Protein AF-A0A7S1C244-F1 (afdb_monomer_lite)

Secondary structure (DSSP, 8-state):
-GGGTHHHHHHHHHH-STTPPPHHHHHHHHHHHHHHGGGS-HHHHHHHHHHHHHHHHHHHHT--HHHHHHS-HHHHHHHHHHHHHHHHHHS-HHHHHHHHHHHHHHHHHHHHT-HHHHHHHHHHHHHHHHHHHHHHHHHHHHTTPPPPTT-S---GGGS--

Sequence (161 aa):
FGHRGGFDKMVARIADTERAVPFHIMLLMLSVFAEAESKAVRKTFVPLVNQLQEAVFARVLATRGDELKRLSKKDINAAVAKMEGILMRVMPREEAKQLVETFRLDVSLMMLRSEQLEKRLGGLADIRLAVETADTIRGMELAGREVPAAFWPRPEVMQEW

Radius of gyration: 25.05 Å; chains: 1; bounding box: 59×33×69 Å

pLDDT: mean 84.31, std 12.05, range [40.41, 95.69]

Structure (mmCIF, N/CA/C/O backbone):
data_AF-A0A7S1C244-F1
#
_entry.id   AF-A0A7S1C244-F1
#
loop_
_atom_site.group_PDB
_atom_site.id
_atom_site.type_symbol
_atom_site.label_atom_id
_atom_site.label_alt_id
_atom_site.label_comp_id
_atom_site.label_asym_id
_atom_site.label_entity_id
_atom_site.label_seq_id
_atom_site.pdbx_PDB_ins_code
_atom_site.Cartn_x
_atom_site.Cartn_y
_atom_site.Cartn_z
_atom_site.occupancy
_atom_site.B_iso_or_equiv
_atom_site.auth_seq_id
_atom_site.auth_comp_id
_atom_site.auth_asym_id
_atom_site.auth_atom_id
_atom_site.pdbx_PDB_model_num
ATOM 1 N N . PHE A 1 1 ? -25.725 -5.095 10.334 1.00 70.69 1 PHE A N 1
ATOM 2 C CA . PHE A 1 1 ? -24.434 -5.263 9.636 1.00 70.69 1 PHE A CA 1
ATOM 3 C C . PHE A 1 1 ? -23.318 -5.614 10.620 1.00 70.69 1 PHE A C 1
ATOM 5 O O . PHE A 1 1 ? -22.811 -6.724 10.536 1.00 70.69 1 PHE A O 1
ATOM 12 N N . GLY A 1 2 ? -23.028 -4.763 11.617 1.00 68.62 2 GLY A N 1
ATOM 13 C CA . GLY A 1 2 ? -22.028 -5.051 12.664 1.00 68.62 2 GLY A CA 1
ATOM 14 C C . GLY A 1 2 ? -22.266 -6.359 13.435 1.00 68.62 2 GLY A C 1
ATOM 15 O O . GLY A 1 2 ? -21.422 -7.240 13.403 1.00 68.62 2 GLY A O 1
ATOM 16 N N . HIS A 1 3 ? -23.458 -6.568 14.005 1.00 69.75 3 HIS A N 1
ATOM 17 C CA . HIS A 1 3 ? -23.789 -7.802 14.749 1.00 69.75 3 HIS A CA 1
ATOM 18 C C . HIS A 1 3 ? -23.842 -9.096 13.915 1.00 69.75 3 HIS A C 1
ATOM 20 O O . HIS A 1 3 ? -23.990 -10.173 14.476 1.00 69.75 3 HIS A O 1
ATOM 26 N N . ARG A 1 4 ? -23.757 -9.012 12.579 1.00 78.25 4 ARG A N 1
ATOM 27 C CA . ARG A 1 4 ? -23.763 -10.182 11.679 1.00 78.25 4 ARG A CA 1
ATOM 28 C C . ARG A 1 4 ? -22.365 -10.512 11.132 1.00 78.25 4 ARG A C 1
ATOM 30 O O . ARG A 1 4 ? -22.268 -11.247 10.153 1.00 78.25 4 ARG A O 1
ATOM 37 N N . GLY A 1 5 ? -21.309 -9.919 11.697 1.00 84.69 5 GLY A N 1
ATOM 38 C CA . GLY A 1 5 ? -19.927 -10.105 11.238 1.00 84.69 5 GLY A CA 1
ATOM 39 C C . GLY A 1 5 ? -19.638 -9.480 9.869 1.00 84.69 5 GLY A C 1
ATOM 40 O O . GLY A 1 5 ? -18.798 -9.962 9.114 1.00 84.69 5 GLY A O 1
ATOM 41 N N . GLY A 1 6 ? -20.394 -8.444 9.481 1.00 88.38 6 GLY A N 1
ATOM 42 C CA . GLY A 1 6 ? -20.238 -7.808 8.169 1.00 88.38 6 GLY A CA 1
ATOM 43 C C . GLY A 1 6 ? -18.872 -7.145 7.990 1.00 88.38 6 GLY A C 1
ATOM 44 O O . GLY A 1 6 ? -18.288 -7.234 6.914 1.00 88.38 6 GLY A O 1
ATOM 45 N N . PHE A 1 7 ? -18.346 -6.528 9.051 1.00 90.06 7 PHE A N 1
ATOM 46 C CA . PHE A 1 7 ? -17.022 -5.914 9.024 1.00 90.06 7 PHE A CA 1
ATOM 47 C C . PHE A 1 7 ? -15.905 -6.953 8.979 1.00 90.06 7 PHE A C 1
ATOM 49 O O . PHE A 1 7 ? -14.981 -6.791 8.192 1.00 90.06 7 PHE A O 1
ATOM 56 N N . ASP A 1 8 ? -16.025 -8.047 9.732 1.00 91.50 8 ASP A N 1
ATOM 57 C CA . ASP A 1 8 ? -15.054 -9.146 9.701 1.00 91.50 8 ASP A CA 1
ATOM 58 C C . ASP A 1 8 ? -14.948 -9.737 8.292 1.00 91.50 8 ASP A C 1
ATOM 60 O O . ASP A 1 8 ? -13.857 -9.946 7.768 1.00 91.50 8 ASP A O 1
ATOM 64 N N . LYS A 1 9 ? -16.091 -9.906 7.611 1.00 93.12 9 LYS A N 1
ATOM 65 C CA . LYS A 1 9 ? -16.120 -10.332 6.206 1.00 93.12 9 LYS A CA 1
ATOM 66 C C . LYS A 1 9 ? -15.482 -9.316 5.259 1.00 93.12 9 LYS A C 1
ATOM 68 O O . LYS A 1 9 ? -14.867 -9.728 4.283 1.00 93.12 9 LYS A O 1
ATOM 73 N N . MET A 1 10 ? -15.620 -8.012 5.515 1.00 93.44 10 MET A N 1
ATOM 74 C CA . MET A 1 10 ? -14.937 -6.980 4.721 1.00 93.44 10 MET A CA 1
ATOM 75 C C . MET A 1 10 ? -13.422 -7.039 4.914 1.00 93.44 10 MET A C 1
ATOM 77 O O . MET A 1 10 ? -12.696 -7.011 3.925 1.00 93.44 10 MET A O 1
ATOM 81 N N . VAL A 1 11 ? -12.948 -7.176 6.155 1.00 94.19 11 VAL A N 1
ATOM 82 C CA . VAL A 1 11 ? -11.514 -7.329 6.447 1.00 94.19 11 VAL A CA 1
ATOM 83 C C . VAL A 1 11 ? -10.968 -8.591 5.784 1.00 94.19 11 VAL A C 1
ATOM 85 O O . VAL A 1 11 ? -10.001 -8.506 5.033 1.00 94.19 11 VAL A O 1
ATOM 88 N N . ALA A 1 12 ? -11.642 -9.733 5.957 1.00 93.50 12 ALA A N 1
ATOM 89 C CA . ALA A 1 12 ? -11.267 -10.988 5.305 1.00 93.50 12 ALA A CA 1
ATOM 90 C C . ALA A 1 12 ? -11.228 -10.852 3.776 1.00 93.50 12 ALA A C 1
ATOM 92 O O . ALA A 1 12 ? -10.331 -11.372 3.120 1.00 93.50 12 ALA A O 1
ATOM 93 N N . ARG A 1 13 ? -12.170 -10.098 3.196 1.00 94.56 13 ARG A N 1
ATOM 94 C CA . ARG A 1 13 ? -12.216 -9.851 1.754 1.00 94.56 13 ARG A CA 1
ATOM 95 C C . ARG A 1 13 ? -11.055 -8.985 1.256 1.00 94.56 13 ARG A C 1
ATOM 97 O O . ARG A 1 13 ? -10.621 -9.203 0.128 1.00 94.56 13 ARG A O 1
ATOM 104 N N . ILE A 1 14 ? -10.582 -8.022 2.051 1.00 93.62 14 ILE A N 1
ATOM 105 C CA . ILE A 1 14 ? -9.398 -7.199 1.737 1.00 93.62 14 ILE A CA 1
ATOM 106 C C . ILE A 1 14 ? -8.114 -8.025 1.887 1.00 93.62 14 ILE A C 1
ATOM 108 O O . ILE A 1 14 ? -7.207 -7.880 1.071 1.00 93.62 14 ILE A O 1
ATOM 112 N N . ALA A 1 15 ? -8.060 -8.897 2.896 1.00 93.69 15 ALA A N 1
ATOM 113 C CA . ALA A 1 15 ? -6.926 -9.778 3.168 1.00 93.69 15 ALA A CA 1
ATOM 114 C C . ALA A 1 15 ? -6.772 -10.922 2.145 1.00 93.69 15 ALA A C 1
ATOM 116 O O . ALA A 1 15 ? -5.699 -11.511 2.048 1.00 93.69 15 ALA A O 1
ATOM 117 N N . ASP A 1 16 ? -7.823 -11.240 1.386 1.00 92.75 16 ASP A N 1
ATOM 118 C CA . ASP A 1 16 ? -7.807 -12.262 0.337 1.00 92.75 16 ASP A CA 1
ATOM 119 C C . ASP A 1 16 ? -6.905 -11.841 -0.838 1.00 92.75 16 ASP A C 1
ATOM 121 O O . ASP A 1 16 ? -7.278 -11.018 -1.683 1.00 92.75 16 ASP A O 1
ATOM 125 N N . THR A 1 17 ? -5.706 -12.422 -0.874 1.00 85.44 17 THR A N 1
ATOM 126 C CA . THR A 1 17 ? -4.701 -12.215 -1.923 1.00 85.44 17 THR A CA 1
ATOM 127 C C . THR A 1 17 ? -4.947 -13.071 -3.163 1.00 85.44 17 THR A C 1
ATOM 129 O O . THR A 1 17 ? -4.550 -12.664 -4.253 1.00 85.44 17 THR A O 1
ATOM 132 N N . GLU A 1 18 ? -5.628 -14.215 -3.037 1.00 86.94 18 GLU A N 1
ATOM 133 C CA . GLU A 1 18 ? -5.924 -15.113 -4.162 1.00 86.94 18 GLU A CA 1
ATOM 134 C C . GLU A 1 18 ? -6.949 -14.497 -5.111 1.00 86.94 18 GLU A C 1
ATOM 136 O O . GLU A 1 18 ? -6.857 -14.624 -6.333 1.00 86.94 18 GLU A O 1
ATOM 141 N N . ARG A 1 19 ? -7.938 -13.801 -4.546 1.00 88.50 19 ARG A N 1
ATOM 142 C CA . ARG A 1 19 ? -8.983 -13.116 -5.305 1.00 88.50 19 ARG A CA 1
ATOM 143 C C . ARG A 1 19 ? -8.996 -11.648 -4.953 1.00 88.50 19 ARG A C 1
ATOM 145 O O . ARG A 1 19 ? -10.025 -11.141 -4.528 1.00 88.50 19 ARG A O 1
ATOM 152 N N . ALA A 1 20 ? -7.884 -10.949 -5.123 1.00 88.25 20 ALA A N 1
ATOM 153 C CA . ALA A 1 20 ? -7.748 -9.559 -4.698 1.00 88.25 20 ALA A CA 1
ATOM 154 C C . ALA A 1 20 ? -8.938 -8.662 -5.110 1.00 88.25 20 ALA A C 1
ATOM 156 O O . ALA A 1 20 ? -9.385 -8.658 -6.260 1.00 88.25 20 ALA A O 1
ATOM 157 N N . VAL A 1 21 ? -9.478 -7.889 -4.159 1.00 91.00 21 VAL A N 1
ATOM 158 C CA . VAL A 1 21 ? -10.491 -6.872 -4.486 1.00 91.00 21 VAL A CA 1
ATOM 159 C C . VAL A 1 21 ? -9.890 -5.782 -5.374 1.00 91.00 21 VAL A C 1
ATOM 161 O O . VAL A 1 21 ? -8.740 -5.384 -5.150 1.00 91.00 21 VAL A O 1
ATOM 164 N N . PRO A 1 22 ? -10.671 -5.228 -6.320 1.00 90.56 22 PRO A N 1
ATOM 165 C CA . PRO A 1 22 ? -10.273 -4.018 -7.020 1.00 90.56 22 PRO A CA 1
ATOM 166 C C . PRO A 1 22 ? -10.028 -2.874 -6.032 1.00 90.56 22 PRO A C 1
ATOM 168 O O . PRO A 1 22 ? -10.809 -2.659 -5.103 1.00 90.56 22 PRO A O 1
ATOM 171 N N . PHE A 1 23 ? -8.975 -2.095 -6.260 1.00 90.69 23 PHE A N 1
ATOM 172 C CA . PHE A 1 23 ? -8.531 -1.071 -5.311 1.00 90.69 23 PHE A CA 1
ATOM 173 C C . PHE A 1 23 ? -9.596 -0.004 -4.996 1.00 90.69 23 PHE A C 1
ATOM 175 O O . PHE A 1 23 ? -9.747 0.422 -3.853 1.00 90.69 23 PHE A O 1
ATOM 182 N N . HIS A 1 24 ? -10.405 0.389 -5.985 1.00 90.69 24 HIS A N 1
ATOM 183 C CA . HIS A 1 24 ? -11.512 1.327 -5.771 1.00 90.69 24 HIS A CA 1
ATOM 184 C C . HIS A 1 24 ? -12.581 0.768 -4.812 1.00 90.69 24 HIS A C 1
ATOM 186 O O . HIS A 1 24 ? -13.141 1.516 -4.014 1.00 90.69 24 HIS A O 1
ATOM 192 N N . ILE A 1 25 ? -12.824 -0.549 -4.832 1.00 93.25 25 ILE A N 1
ATOM 193 C CA . ILE A 1 25 ? -13.727 -1.215 -3.886 1.00 93.25 25 ILE A CA 1
ATOM 194 C C . ILE A 1 25 ? -13.126 -1.193 -2.480 1.00 93.25 25 ILE A C 1
ATOM 196 O O . ILE A 1 25 ? -13.840 -0.908 -1.521 1.00 93.25 25 ILE A O 1
ATOM 200 N N . MET A 1 26 ? -11.814 -1.412 -2.347 1.00 94.38 26 MET A N 1
ATOM 201 C CA . MET A 1 26 ? -11.121 -1.276 -1.061 1.00 94.38 26 MET A CA 1
ATOM 202 C C . MET A 1 26 ? -11.264 0.147 -0.491 1.00 94.38 26 MET A C 1
ATOM 204 O O . MET A 1 26 ? -11.582 0.305 0.684 1.00 94.38 26 MET A O 1
ATOM 208 N N . LEU A 1 27 ? -11.122 1.191 -1.317 1.00 93.69 27 LEU A N 1
ATOM 209 C CA . LEU A 1 27 ? -11.337 2.585 -0.892 1.00 93.69 27 LEU A CA 1
ATOM 210 C C . LEU A 1 27 ? -12.774 2.856 -0.415 1.00 93.69 27 LEU A C 1
ATOM 212 O O . LEU A 1 27 ? -12.981 3.606 0.548 1.00 93.69 27 LEU A O 1
ATOM 216 N N . LEU A 1 28 ? -13.768 2.252 -1.072 1.00 94.31 28 LEU A N 1
ATOM 217 C CA . LEU A 1 28 ? -15.163 2.318 -0.632 1.00 94.31 28 LEU A CA 1
ATOM 218 C C . LEU A 1 28 ? -15.336 1.628 0.723 1.00 94.31 28 LEU A C 1
ATOM 220 O O . LEU A 1 28 ? -15.902 2.229 1.633 1.00 94.31 28 LEU A O 1
ATOM 224 N N . MET A 1 29 ? -14.776 0.425 0.894 1.00 94.38 29 MET A N 1
ATOM 225 C CA . MET A 1 29 ? -14.800 -0.293 2.174 1.00 94.38 29 MET A CA 1
ATOM 226 C C . MET A 1 29 ? -14.175 0.545 3.295 1.00 94.38 29 MET A C 1
ATOM 228 O O . MET A 1 29 ? -14.807 0.729 4.331 1.00 94.38 29 MET A O 1
ATOM 232 N N . LEU A 1 30 ? -12.999 1.144 3.072 1.00 94.31 30 LEU A N 1
ATOM 233 C CA . LEU A 1 30 ? -12.356 2.044 4.040 1.00 94.31 30 LEU A CA 1
ATOM 234 C C . LEU A 1 30 ? -13.242 3.234 4.429 1.00 94.31 30 LEU A C 1
ATOM 236 O O . LEU A 1 30 ? -13.250 3.651 5.584 1.00 94.31 30 LEU A O 1
ATOM 240 N N . SER A 1 31 ? -14.020 3.769 3.488 1.00 93.12 31 SER A N 1
ATOM 241 C CA . SER A 1 31 ? -14.955 4.864 3.778 1.00 93.12 31 SER A CA 1
ATOM 242 C C . SER A 1 31 ? -16.069 4.414 4.729 1.00 93.12 31 SER A C 1
ATOM 244 O O . SER A 1 31 ? -16.408 5.146 5.654 1.00 93.12 31 SER A O 1
ATOM 246 N N . VAL A 1 32 ? -16.552 3.173 4.591 1.00 91.88 32 VAL A N 1
ATOM 247 C CA . VAL A 1 32 ? -17.516 2.582 5.535 1.00 91.88 32 VAL A CA 1
ATOM 248 C C . VAL A 1 32 ? -16.916 2.471 6.940 1.00 91.88 32 VAL A C 1
ATOM 250 O O . VAL A 1 32 ? -17.580 2.832 7.908 1.00 91.88 32 VAL A O 1
ATOM 253 N N . PHE A 1 33 ? -15.661 2.027 7.077 1.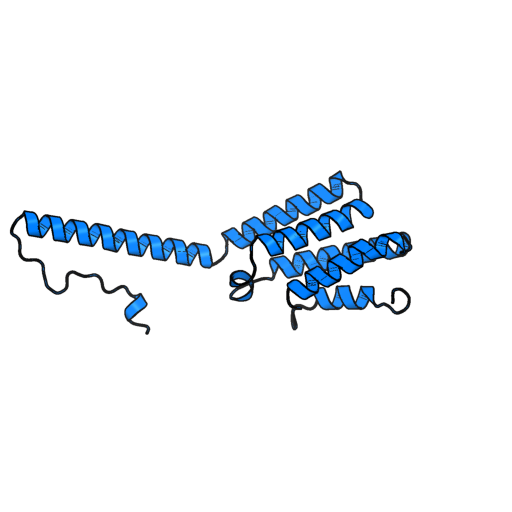00 91.50 33 PHE A N 1
ATOM 254 C CA . PHE A 1 33 ? -14.985 1.975 8.383 1.00 91.50 33 PHE A CA 1
ATOM 255 C C . PHE A 1 33 ? -14.792 3.365 8.997 1.00 91.50 33 PHE A C 1
ATOM 257 O O . PHE A 1 33 ? -14.970 3.534 10.203 1.00 91.50 33 PHE A O 1
ATOM 264 N N . ALA A 1 34 ? -14.488 4.369 8.173 1.00 90.00 34 ALA A N 1
ATOM 265 C CA . ALA A 1 34 ? -14.379 5.747 8.629 1.00 90.00 34 ALA A CA 1
ATOM 266 C C . ALA A 1 34 ? -15.719 6.306 9.150 1.00 90.00 34 ALA A C 1
ATOM 268 O O . ALA A 1 34 ? -15.716 7.147 10.042 1.00 90.00 34 ALA A O 1
ATOM 269 N N . GLU A 1 35 ? -16.867 5.854 8.654 1.00 88.75 35 GLU A N 1
ATOM 270 C CA . GLU A 1 35 ? -18.174 6.298 9.168 1.00 88.75 35 GLU A CA 1
ATOM 271 C C . GLU A 1 35 ? -18.679 5.448 10.344 1.00 88.75 35 GLU A C 1
ATOM 273 O O . GLU A 1 35 ? -19.378 5.947 11.233 1.00 88.75 35 GLU A O 1
ATOM 278 N N . ALA A 1 36 ? -18.309 4.164 10.367 1.00 85.25 36 ALA A N 1
ATOM 279 C CA . ALA A 1 36 ? -18.786 3.185 11.339 1.00 85.25 36 ALA A CA 1
ATOM 280 C C . ALA A 1 36 ? -18.377 3.497 12.784 1.00 85.25 36 ALA A C 1
ATOM 282 O O . ALA A 1 36 ? -19.103 3.126 13.704 1.00 85.25 36 ALA A O 1
ATOM 283 N N . GLU A 1 37 ? -17.253 4.189 12.981 1.00 79.50 37 GLU A N 1
ATOM 284 C CA . GLU A 1 37 ? -16.714 4.526 14.304 1.00 79.50 37 GLU A CA 1
ATOM 285 C C . GLU A 1 37 ? -17.733 5.273 15.175 1.00 79.50 37 GLU A C 1
ATOM 287 O O . GLU A 1 37 ? -17.976 4.859 16.305 1.00 79.50 37 GLU A O 1
ATOM 292 N N . SER A 1 38 ? -18.446 6.251 14.603 1.00 77.06 38 SER A N 1
ATOM 293 C CA . SER A 1 38 ? -19.468 7.046 15.307 1.00 77.06 38 SER A CA 1
ATOM 294 C C . SER A 1 38 ? -20.607 6.221 15.924 1.00 77.06 38 SER A C 1
ATOM 296 O O . SER A 1 38 ? -21.356 6.715 16.766 1.00 77.06 38 SER A O 1
ATOM 298 N N . LYS A 1 39 ? -20.768 4.964 15.491 1.00 80.12 39 LYS A N 1
ATOM 299 C CA . LYS A 1 39 ? -21.857 4.060 15.887 1.00 80.12 39 LYS A CA 1
ATOM 300 C C . LYS A 1 39 ? -21.350 2.748 16.490 1.00 80.12 39 LYS A C 1
ATOM 302 O O . LYS A 1 39 ? -22.165 1.903 16.860 1.00 80.12 39 LYS A O 1
ATOM 307 N N . ALA A 1 40 ? -20.035 2.541 16.555 1.00 80.06 40 ALA A N 1
ATOM 308 C CA . ALA A 1 40 ? -19.437 1.279 16.970 1.00 80.06 40 ALA A CA 1
ATOM 309 C C . ALA A 1 40 ? -18.963 1.321 18.428 1.00 80.06 40 ALA A C 1
ATOM 311 O O . ALA A 1 40 ? -18.435 2.313 18.921 1.00 80.06 40 ALA A O 1
ATOM 312 N N . VAL A 1 41 ? -19.100 0.194 19.127 1.00 82.12 41 VAL A N 1
ATOM 313 C CA . VAL A 1 41 ? -18.554 0.044 20.480 1.00 82.12 41 VAL A CA 1
ATOM 314 C C . VAL A 1 41 ? -17.033 -0.069 20.391 1.00 82.12 41 VAL A C 1
ATOM 316 O O . VAL A 1 41 ? -16.514 -1.015 19.793 1.00 82.12 41 VAL A O 1
ATOM 319 N N . ARG A 1 42 ? -16.310 0.857 21.038 1.00 81.94 42 ARG A N 1
ATOM 320 C CA . ARG A 1 42 ? -14.838 0.953 20.983 1.00 81.94 42 ARG A CA 1
ATOM 321 C C . ARG A 1 42 ? -14.125 -0.377 21.254 1.00 81.94 42 ARG A C 1
ATOM 323 O O . ARG A 1 42 ? -13.196 -0.723 20.535 1.00 81.94 42 ARG A O 1
ATOM 330 N N . LYS A 1 43 ? -14.598 -1.157 22.234 1.00 83.88 43 LYS A N 1
ATOM 331 C CA . LYS A 1 43 ? -14.019 -2.465 22.606 1.00 83.88 43 LYS A CA 1
ATOM 332 C C . LYS A 1 43 ? -13.996 -3.473 21.447 1.00 83.88 43 LYS A C 1
ATOM 334 O O . LYS A 1 43 ? -13.094 -4.297 21.383 1.00 83.88 43 LYS A O 1
ATOM 339 N N . THR A 1 44 ? -14.968 -3.402 20.541 1.00 84.69 44 THR A N 1
ATOM 340 C CA . THR A 1 44 ? -15.057 -4.275 19.360 1.00 84.69 44 THR A CA 1
ATOM 341 C C . THR A 1 44 ? -14.413 -3.631 18.135 1.00 84.69 44 THR A C 1
ATOM 343 O O . THR A 1 44 ? -13.880 -4.325 17.278 1.00 84.69 44 THR A O 1
ATOM 346 N N . PHE A 1 45 ? -14.436 -2.300 18.056 1.00 87.50 45 PHE A N 1
ATOM 347 C CA . PHE A 1 45 ? -13.918 -1.563 16.909 1.00 87.50 45 PHE A CA 1
ATOM 348 C C . PHE A 1 45 ? -12.383 -1.535 16.854 1.00 87.50 45 PHE A C 1
ATOM 350 O O . PHE A 1 45 ? -11.819 -1.661 15.775 1.00 87.50 45 PHE A O 1
ATOM 357 N N . VAL A 1 46 ? -11.696 -1.431 17.999 1.00 90.19 46 VAL A N 1
ATOM 358 C CA . VAL A 1 46 ? -10.221 -1.361 18.040 1.00 90.19 46 VAL A CA 1
ATOM 359 C C . VAL A 1 46 ? -9.549 -2.614 17.444 1.00 90.19 46 VAL A C 1
ATOM 361 O O . VAL A 1 46 ? -8.741 -2.451 16.531 1.00 90.19 46 VAL A O 1
ATOM 364 N N . PRO A 1 47 ? -9.887 -3.858 17.855 1.00 91.06 47 PRO A N 1
ATOM 365 C CA . PRO A 1 47 ? -9.278 -5.055 17.263 1.00 91.06 47 PRO A CA 1
ATOM 366 C C . PRO A 1 47 ? -9.541 -5.174 15.758 1.00 91.06 47 PRO A C 1
ATOM 368 O O . PRO A 1 47 ? -8.661 -5.555 14.993 1.00 91.06 47 PRO A O 1
ATOM 371 N N . LEU A 1 48 ? -10.748 -4.800 15.333 1.00 91.38 48 LEU A N 1
ATOM 372 C CA . LEU A 1 48 ? -11.166 -4.822 13.937 1.00 91.38 48 LEU A CA 1
ATOM 373 C C . LEU A 1 48 ? -10.361 -3.831 13.081 1.00 91.38 48 LEU A C 1
ATOM 375 O O . LEU A 1 48 ? -9.988 -4.155 11.956 1.00 91.38 48 LEU A O 1
ATOM 379 N N . VAL A 1 49 ? -10.062 -2.640 13.609 1.00 93.00 49 VAL A N 1
ATOM 380 C CA . VAL A 1 49 ? -9.215 -1.654 12.922 1.00 93.00 49 VAL A CA 1
ATOM 381 C C . VAL A 1 49 ? -7.772 -2.140 12.797 1.00 93.00 49 VAL A C 1
ATOM 383 O O . VAL A 1 49 ? -7.168 -1.919 11.751 1.00 93.00 49 VAL A O 1
ATOM 386 N N . ASN A 1 50 ? -7.234 -2.836 13.800 1.00 93.19 50 ASN A N 1
ATOM 387 C CA . ASN A 1 50 ? -5.887 -3.409 13.710 1.00 93.19 50 ASN A CA 1
ATOM 388 C C . ASN A 1 50 ? -5.809 -4.482 12.612 1.00 93.19 50 ASN A C 1
ATOM 390 O O . ASN A 1 50 ? -4.925 -4.437 11.764 1.00 93.19 50 ASN A O 1
ATOM 394 N N . GLN A 1 51 ? -6.795 -5.384 12.545 1.00 94.62 51 GLN A N 1
ATOM 395 C CA . GLN A 1 51 ? -6.861 -6.375 11.462 1.00 94.62 51 GLN A CA 1
ATOM 396 C C . GLN A 1 51 ? -7.042 -5.717 10.086 1.00 94.62 51 GLN A C 1
ATOM 398 O O . GLN A 1 51 ? -6.441 -6.139 9.098 1.00 94.62 51 GLN A O 1
ATOM 403 N N . LEU A 1 52 ? -7.858 -4.661 10.009 1.00 94.81 52 LEU A N 1
ATOM 404 C CA . LEU A 1 52 ? -8.026 -3.880 8.786 1.00 94.81 52 LEU A CA 1
ATOM 405 C C . LEU A 1 52 ? -6.710 -3.224 8.353 1.00 94.81 52 LEU A C 1
ATOM 407 O O . LEU A 1 52 ? -6.394 -3.239 7.167 1.00 94.81 52 LEU A O 1
ATOM 411 N N . GLN A 1 53 ? -5.953 -2.656 9.294 1.00 95.62 53 GLN A N 1
ATOM 412 C CA . GLN A 1 53 ? -4.663 -2.021 9.033 1.00 95.62 53 GLN A CA 1
ATOM 413 C C . GLN A 1 53 ? -3.683 -3.007 8.398 1.00 95.62 53 GLN A C 1
ATOM 415 O O . GLN A 1 53 ? -3.135 -2.713 7.336 1.00 95.62 53 GLN A O 1
ATOM 420 N N . GLU A 1 54 ? -3.516 -4.183 9.003 1.00 94.88 54 GLU A N 1
ATOM 421 C CA . GLU A 1 54 ? -2.657 -5.241 8.468 1.00 94.88 54 GLU A CA 1
ATOM 422 C C . GLU A 1 54 ? -3.100 -5.668 7.064 1.00 94.88 54 GLU A C 1
ATOM 424 O O . GLU A 1 54 ? -2.288 -5.694 6.137 1.00 94.88 54 GLU A O 1
ATOM 429 N N . ALA A 1 55 ? -4.400 -5.921 6.876 1.00 94.88 55 ALA A N 1
ATOM 430 C CA . ALA A 1 55 ? -4.954 -6.346 5.593 1.00 94.88 55 ALA A CA 1
ATOM 431 C C . ALA A 1 55 ? -4.736 -5.301 4.486 1.00 94.88 55 ALA A C 1
ATOM 433 O O . ALA A 1 55 ? -4.324 -5.637 3.376 1.00 94.88 55 ALA A O 1
ATOM 434 N N . VAL A 1 56 ? -4.981 -4.021 4.782 1.00 94.81 56 VAL A N 1
ATOM 435 C CA . VAL A 1 56 ? -4.813 -2.918 3.823 1.00 94.81 56 VAL A CA 1
ATOM 436 C C . VAL A 1 56 ? -3.342 -2.729 3.476 1.00 94.81 56 VAL A C 1
ATOM 438 O O . VAL A 1 56 ? -3.007 -2.575 2.301 1.00 94.81 56 VAL A O 1
ATOM 441 N N . PHE A 1 57 ? -2.457 -2.758 4.472 1.00 94.88 57 PHE A N 1
ATOM 442 C CA . PHE A 1 57 ? -1.027 -2.552 4.251 1.00 94.88 57 PHE A CA 1
ATOM 443 C C . PHE A 1 57 ? -0.434 -3.684 3.420 1.00 94.88 57 PHE A C 1
ATOM 445 O O . PHE A 1 57 ? 0.222 -3.426 2.408 1.00 94.88 57 PHE A O 1
ATOM 452 N N . ALA A 1 58 ? -0.743 -4.930 3.788 1.00 93.25 58 ALA A N 1
ATOM 453 C CA . ALA A 1 58 ? -0.344 -6.104 3.026 1.00 93.25 58 ALA A CA 1
ATOM 454 C C . ALA A 1 58 ? -0.862 -6.033 1.583 1.00 93.25 58 ALA A C 1
ATOM 456 O O . ALA A 1 58 ? -0.105 -6.254 0.640 1.00 93.25 58 ALA A O 1
ATOM 457 N N . ARG A 1 59 ? -2.130 -5.647 1.389 1.00 92.19 59 ARG A N 1
ATOM 458 C CA . ARG A 1 59 ? -2.745 -5.549 0.061 1.00 92.19 59 ARG A CA 1
ATOM 459 C C . ARG A 1 59 ? -2.082 -4.503 -0.831 1.00 92.19 59 ARG A C 1
ATOM 461 O O . ARG A 1 59 ? -1.865 -4.758 -2.017 1.00 92.19 59 ARG A O 1
ATOM 468 N N . VAL A 1 60 ? -1.777 -3.330 -0.281 1.00 91.94 60 VAL A N 1
ATOM 469 C CA . VAL A 1 60 ? -1.099 -2.259 -1.021 1.00 91.94 60 VAL A CA 1
ATOM 470 C C . VAL A 1 60 ? 0.310 -2.700 -1.412 1.00 91.94 60 VAL A C 1
ATOM 472 O O . VAL A 1 60 ? 0.656 -2.579 -2.584 1.00 91.94 60 VAL A O 1
ATOM 475 N N . LEU A 1 61 ? 1.086 -3.276 -0.486 1.00 90.88 61 LEU A N 1
ATOM 476 C CA . LEU A 1 61 ? 2.454 -3.743 -0.761 1.00 90.88 61 LEU A CA 1
ATOM 477 C C . LEU A 1 61 ? 2.511 -4.969 -1.685 1.00 90.88 61 LEU A C 1
ATOM 479 O O . LEU A 1 61 ? 3.502 -5.186 -2.382 1.00 90.88 61 LEU A O 1
ATOM 483 N N . ALA A 1 62 ? 1.443 -5.767 -1.726 1.00 89.56 62 ALA A N 1
ATOM 484 C CA . ALA A 1 62 ? 1.301 -6.884 -2.656 1.00 89.56 62 ALA A CA 1
ATOM 485 C C . ALA A 1 62 ? 0.945 -6.443 -4.088 1.00 89.56 62 ALA A C 1
ATOM 487 O O . ALA A 1 62 ? 0.950 -7.271 -4.999 1.00 89.56 62 ALA A O 1
ATOM 488 N N . THR A 1 63 ? 0.647 -5.160 -4.315 1.00 87.06 63 THR A N 1
ATOM 489 C CA . THR A 1 63 ? 0.301 -4.642 -5.646 1.00 87.06 63 THR A CA 1
ATOM 490 C C . THR A 1 63 ? 1.516 -4.717 -6.572 1.00 87.06 63 THR A C 1
ATOM 492 O O . THR A 1 63 ? 2.529 -4.061 -6.339 1.00 87.06 63 THR A O 1
ATOM 495 N N . ARG A 1 64 ? 1.420 -5.495 -7.657 1.00 81.69 64 ARG A N 1
ATOM 496 C CA . ARG A 1 64 ? 2.514 -5.699 -8.623 1.00 81.69 64 ARG A CA 1
ATOM 497 C C . ARG A 1 64 ? 2.027 -5.619 -10.071 1.00 81.69 64 ARG A C 1
ATOM 499 O O . ARG A 1 64 ? 0.829 -5.651 -10.348 1.00 81.69 64 ARG A O 1
ATOM 506 N N . GLY A 1 65 ? 2.980 -5.512 -10.999 1.00 76.88 65 GLY A N 1
ATOM 507 C CA . GLY A 1 65 ? 2.747 -5.660 -12.437 1.00 76.88 65 GLY A CA 1
ATOM 508 C C . GLY A 1 65 ? 1.731 -4.669 -13.011 1.00 76.88 65 GLY A C 1
ATOM 509 O O . GLY A 1 65 ? 1.850 -3.454 -12.835 1.00 76.88 65 GLY A O 1
ATOM 510 N N . ASP A 1 66 ? 0.736 -5.195 -13.725 1.00 75.44 66 ASP A N 1
ATOM 511 C CA . ASP A 1 66 ? -0.272 -4.395 -14.426 1.00 75.44 66 ASP A CA 1
ATOM 512 C C . ASP A 1 66 ? -1.224 -3.648 -13.493 1.00 75.44 66 ASP A C 1
ATOM 514 O O . ASP A 1 66 ? -1.745 -2.595 -13.865 1.00 75.44 66 ASP A O 1
ATOM 518 N N . GLU A 1 67 ? -1.416 -4.138 -12.268 1.00 77.38 67 GLU A N 1
ATOM 519 C CA . GLU A 1 67 ? -2.222 -3.426 -11.283 1.00 77.38 67 GLU A CA 1
ATOM 520 C C . GLU A 1 67 ? -1.516 -2.143 -10.829 1.00 77.38 67 GLU A C 1
ATOM 522 O O . GLU A 1 67 ? -2.128 -1.077 -10.804 1.00 77.38 67 GLU A O 1
ATOM 527 N N . LEU A 1 68 ? -0.200 -2.213 -10.592 1.00 79.56 68 LEU A N 1
ATOM 528 C CA . LEU A 1 68 ? 0.619 -1.050 -10.234 1.00 79.56 68 LEU A CA 1
ATOM 529 C C . LEU A 1 68 ? 0.704 -0.021 -11.375 1.00 79.56 68 LEU A C 1
ATOM 531 O O . LEU A 1 68 ? 0.816 1.171 -11.116 1.00 79.56 68 LEU A O 1
ATOM 535 N N . LYS A 1 69 ? 0.624 -0.454 -12.643 1.00 77.44 69 LYS A N 1
ATOM 536 C CA . LYS A 1 69 ? 0.558 0.461 -13.802 1.00 77.44 69 LYS A CA 1
ATOM 537 C C . LYS A 1 69 ? -0.747 1.257 -13.849 1.00 77.44 69 LYS A C 1
ATOM 539 O O . LYS A 1 69 ? -0.750 2.396 -14.305 1.00 77.44 69 LYS A O 1
ATOM 544 N N . ARG A 1 70 ? -1.857 0.640 -13.431 1.00 81.44 70 ARG A N 1
ATOM 545 C CA . ARG A 1 70 ? -3.191 1.263 -13.428 1.00 81.44 70 ARG A CA 1
ATOM 546 C C . ARG A 1 70 ? -3.432 2.093 -12.172 1.00 81.44 70 ARG A C 1
ATOM 548 O O . ARG A 1 70 ? -4.208 3.043 -12.215 1.00 81.44 70 ARG A O 1
ATOM 555 N N . LEU A 1 71 ? -2.779 1.734 -11.071 1.00 84.44 71 LEU A N 1
ATOM 556 C CA . LEU A 1 71 ? -2.861 2.451 -9.809 1.00 84.44 71 LEU A CA 1
ATOM 557 C C . LEU A 1 71 ? -2.045 3.734 -9.854 1.00 84.44 71 LEU A C 1
ATOM 559 O O . LEU A 1 71 ? -0.824 3.727 -10.003 1.00 84.44 71 LEU A O 1
ATOM 563 N N . SER A 1 72 ? -2.728 4.861 -9.673 1.00 82.62 72 SER A N 1
ATOM 564 C CA . SER A 1 72 ? -2.034 6.129 -9.543 1.00 82.62 72 SER A CA 1
ATOM 565 C C . SER A 1 72 ? -1.464 6.278 -8.129 1.00 82.62 72 SER A C 1
ATOM 567 O O . SER A 1 72 ? -2.048 5.824 -7.141 1.00 82.62 72 SER A O 1
ATOM 569 N N . LYS A 1 73 ? -0.358 7.022 -7.999 1.00 85.62 73 LYS A N 1
ATOM 570 C CA . LYS A 1 73 ? 0.167 7.451 -6.687 1.00 85.62 73 LYS A CA 1
ATOM 571 C C . LYS A 1 73 ? -0.918 8.134 -5.836 1.00 85.62 73 LYS A C 1
ATOM 573 O O . LYS A 1 73 ? -0.905 8.036 -4.612 1.00 85.62 73 LYS A O 1
ATOM 578 N N . LYS A 1 74 ? -1.879 8.803 -6.484 1.00 88.44 74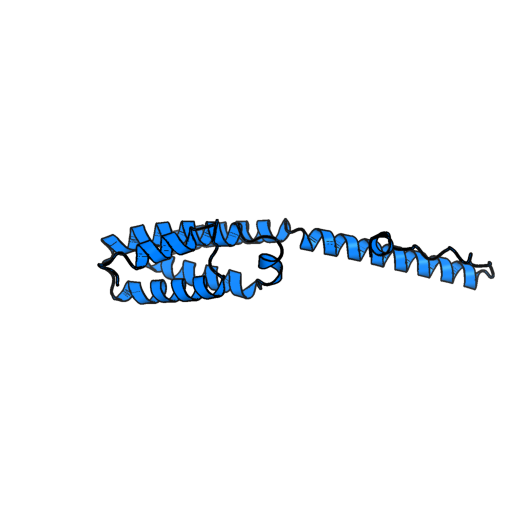 LYS A N 1
ATOM 579 C CA . LYS A 1 74 ? -3.018 9.460 -5.833 1.00 88.44 74 LYS A CA 1
ATOM 580 C C . LYS A 1 74 ? -3.943 8.457 -5.138 1.00 88.44 74 LYS A C 1
ATOM 582 O O . LYS A 1 74 ? -4.378 8.742 -4.027 1.00 88.44 74 LYS A O 1
ATOM 587 N N . ASP A 1 75 ? -4.200 7.300 -5.740 1.00 90.19 75 ASP A N 1
ATOM 588 C CA . ASP A 1 75 ? -5.079 6.272 -5.165 1.00 90.19 75 ASP A CA 1
ATOM 589 C C . ASP A 1 75 ? -4.446 5.620 -3.936 1.00 90.19 75 ASP A C 1
ATOM 591 O O . ASP A 1 75 ? -5.100 5.475 -2.902 1.00 90.19 75 ASP A O 1
ATOM 595 N N . ILE A 1 76 ? -3.149 5.304 -4.016 1.00 90.75 76 ILE A N 1
ATOM 596 C CA . ILE A 1 76 ? -2.387 4.767 -2.882 1.00 90.75 76 ILE A CA 1
ATOM 597 C C . ILE A 1 76 ? -2.394 5.776 -1.729 1.00 90.75 76 ILE A C 1
ATOM 599 O O . ILE A 1 76 ? -2.764 5.432 -0.607 1.00 90.75 76 ILE A O 1
ATOM 603 N N . ASN A 1 77 ? -2.084 7.045 -2.012 1.00 91.25 77 ASN A N 1
ATOM 604 C CA . ASN A 1 77 ? -2.125 8.107 -1.007 1.00 91.25 77 ASN A CA 1
ATOM 605 C C . ASN A 1 77 ? -3.527 8.294 -0.408 1.00 91.25 77 ASN A C 1
ATOM 607 O O . ASN A 1 77 ? -3.646 8.556 0.786 1.00 91.25 77 ASN A O 1
ATOM 611 N N . ALA A 1 78 ? -4.590 8.135 -1.203 1.00 92.88 78 ALA A N 1
ATOM 612 C CA . ALA A 1 78 ? -5.961 8.198 -0.708 1.00 92.88 78 ALA A CA 1
ATOM 613 C C . ALA A 1 78 ? -6.287 7.034 0.244 1.00 92.88 78 ALA A C 1
ATOM 615 O O . ALA A 1 78 ? -6.949 7.254 1.260 1.00 92.88 78 ALA A O 1
ATOM 616 N N . ALA A 1 79 ? -5.804 5.819 -0.043 1.00 93.06 79 ALA A N 1
ATOM 617 C CA . ALA A 1 79 ? -5.950 4.674 0.858 1.00 93.06 79 ALA A CA 1
ATOM 618 C C . ALA A 1 79 ? -5.201 4.909 2.176 1.00 93.06 79 ALA A C 1
ATOM 620 O O . ALA A 1 79 ? -5.784 4.741 3.247 1.00 93.06 79 ALA A O 1
ATOM 621 N N . VAL A 1 80 ? -3.951 5.380 2.096 1.00 93.81 80 VAL A N 1
ATOM 622 C CA . VAL A 1 80 ? -3.126 5.693 3.273 1.00 93.81 80 VAL A CA 1
ATOM 623 C C . VAL A 1 80 ? -3.778 6.781 4.126 1.00 93.81 80 VAL A C 1
ATOM 625 O O . VAL A 1 80 ? -3.905 6.606 5.331 1.00 93.81 80 VAL A O 1
ATOM 628 N N . ALA A 1 81 ? -4.251 7.872 3.518 1.00 93.94 81 ALA A N 1
ATOM 629 C CA . ALA A 1 81 ? -4.898 8.970 4.238 1.00 93.94 81 ALA A CA 1
ATOM 630 C C . ALA A 1 81 ? -6.204 8.535 4.925 1.00 93.94 81 ALA A C 1
ATOM 632 O O . ALA A 1 81 ? -6.482 8.937 6.055 1.00 93.94 81 ALA A O 1
ATOM 633 N N . LYS A 1 82 ? -7.006 7.682 4.269 1.00 94.31 82 LYS A N 1
ATOM 634 C CA . LYS A 1 82 ? -8.203 7.097 4.893 1.00 94.31 82 LYS A CA 1
ATOM 635 C C . LYS A 1 82 ? -7.828 6.204 6.072 1.00 94.31 82 LYS A C 1
ATOM 637 O O . LYS A 1 82 ? -8.457 6.312 7.121 1.00 94.31 82 LYS A O 1
ATOM 642 N N . MET A 1 83 ? -6.802 5.367 5.918 1.00 94.88 83 MET A N 1
ATOM 643 C CA . MET A 1 83 ? -6.339 4.491 6.991 1.00 94.88 83 MET A CA 1
ATOM 644 C C . MET A 1 83 ? -5.781 5.291 8.174 1.00 94.88 83 MET A C 1
ATOM 646 O O . MET A 1 83 ? -6.155 5.022 9.308 1.00 94.88 83 MET A O 1
ATOM 650 N N . GLU A 1 84 ? -4.985 6.333 7.923 1.00 94.69 84 GLU A N 1
ATOM 651 C CA . GLU A 1 84 ? -4.495 7.271 8.944 1.00 94.69 84 GLU A CA 1
ATOM 652 C C . GLU A 1 84 ? -5.657 7.894 9.731 1.00 94.69 84 GLU A C 1
ATOM 654 O O . GLU A 1 84 ? -5.655 7.892 10.962 1.00 94.69 84 GLU A O 1
ATOM 659 N N . GLY A 1 85 ? -6.697 8.358 9.029 1.00 93.31 85 GLY A N 1
ATOM 660 C CA . GLY A 1 85 ? -7.904 8.903 9.650 1.00 93.31 85 GLY A CA 1
ATOM 661 C C . GLY A 1 85 ? -8.649 7.904 10.541 1.00 93.31 85 GLY A C 1
ATOM 662 O O . GLY A 1 85 ? -9.202 8.298 11.566 1.00 93.31 85 GLY A O 1
ATOM 663 N N . ILE A 1 86 ? -8.650 6.619 10.177 1.00 93.38 86 ILE A N 1
ATOM 664 C CA . ILE A 1 86 ? -9.240 5.545 10.990 1.00 93.38 86 ILE A CA 1
ATOM 665 C C . ILE A 1 86 ? -8.351 5.251 12.210 1.00 93.38 86 ILE A C 1
ATOM 667 O O . ILE A 1 86 ? -8.858 5.158 13.328 1.00 93.38 86 ILE A O 1
ATOM 671 N N . LEU A 1 87 ? -7.032 5.155 12.018 1.00 94.06 87 LEU A N 1
ATOM 672 C CA . LEU A 1 87 ? -6.066 4.848 13.076 1.00 94.06 87 LEU A CA 1
ATOM 673 C C . LEU A 1 87 ? -6.044 5.922 14.164 1.00 94.06 87 LEU A C 1
ATOM 675 O O . LEU A 1 87 ? -6.160 5.595 15.342 1.00 94.06 87 LEU A O 1
ATOM 679 N N . MET A 1 88 ? -6.019 7.204 13.785 1.00 93.50 88 MET A N 1
ATOM 680 C CA . MET A 1 88 ? -6.028 8.329 14.736 1.00 93.50 88 MET A CA 1
ATOM 681 C C . MET A 1 88 ? -7.236 8.339 15.691 1.00 93.50 88 MET A C 1
ATOM 683 O O . MET A 1 88 ? -7.230 9.081 16.671 1.00 93.50 88 MET A O 1
ATOM 687 N N . ARG A 1 89 ? -8.282 7.548 15.416 1.00 89.81 89 ARG A N 1
ATOM 688 C CA . ARG A 1 89 ? -9.464 7.417 16.281 1.00 89.81 89 ARG A CA 1
ATOM 689 C C . ARG A 1 89 ? -9.362 6.271 17.283 1.00 89.81 89 ARG A C 1
ATOM 691 O O . ARG A 1 89 ? -10.028 6.304 18.315 1.00 89.81 89 ARG A O 1
ATOM 698 N N . VAL A 1 90 ? -8.544 5.258 17.000 1.00 91.19 90 VAL A N 1
ATOM 699 C CA . VAL A 1 90 ? -8.395 4.076 17.865 1.00 91.19 90 VAL A CA 1
ATOM 700 C C . VAL A 1 90 ? -7.132 4.103 18.720 1.00 91.19 90 VAL A C 1
ATOM 702 O O . VAL A 1 90 ? -7.161 3.556 19.824 1.00 91.19 90 VAL A O 1
ATOM 705 N N . MET A 1 91 ? -6.073 4.776 18.261 1.00 92.81 91 MET A N 1
ATOM 706 C CA . MET A 1 91 ? -4.768 4.855 18.926 1.00 92.81 91 MET A CA 1
ATOM 707 C C . MET A 1 91 ? -4.284 6.312 19.064 1.00 92.81 91 MET A C 1
ATOM 709 O O . MET A 1 91 ? -4.838 7.206 18.416 1.00 92.81 91 MET A O 1
ATOM 713 N N . PRO A 1 92 ? -3.277 6.587 19.916 1.00 94.56 92 PRO A N 1
ATOM 714 C CA . PRO A 1 92 ? -2.676 7.910 20.042 1.00 94.56 92 PRO A CA 1
ATOM 715 C C . PRO A 1 92 ? -2.192 8.459 18.699 1.00 94.56 92 PRO A C 1
ATOM 717 O O . PRO A 1 92 ? -1.667 7.733 17.857 1.00 94.56 92 PRO A O 1
ATOM 720 N N . ARG A 1 93 ? -2.325 9.776 18.516 1.00 93.19 93 ARG A N 1
ATOM 721 C CA . ARG A 1 93 ? -1.987 10.448 17.254 1.00 93.19 93 ARG A CA 1
ATOM 722 C C . ARG A 1 93 ? -0.543 10.203 16.816 1.00 93.19 93 ARG A C 1
ATOM 724 O O . ARG A 1 93 ? -0.306 10.010 15.629 1.00 93.19 93 ARG A O 1
ATOM 731 N N . GLU A 1 94 ? 0.397 10.234 17.752 1.00 94.69 94 GLU A N 1
ATOM 732 C CA . GLU A 1 94 ? 1.818 10.044 17.445 1.00 94.69 94 GLU A CA 1
ATOM 733 C C . GLU A 1 94 ? 2.110 8.610 16.992 1.00 94.69 94 GLU A C 1
ATOM 735 O O . GLU A 1 94 ? 2.808 8.417 16.0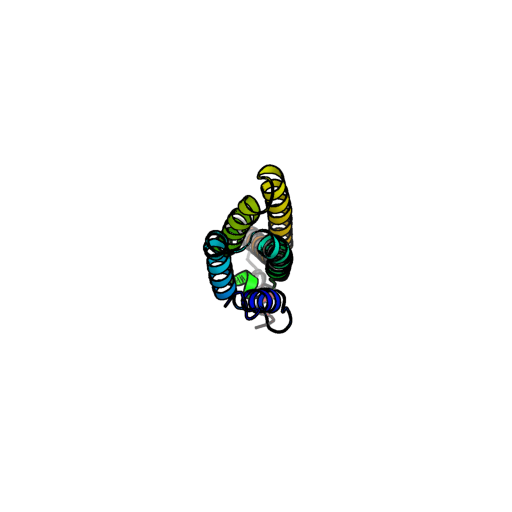02 1.00 94.69 94 GLU A O 1
ATOM 740 N N . GLU A 1 95 ? 1.484 7.616 17.625 1.00 94.31 95 GLU A N 1
ATOM 741 C CA . GLU A 1 95 ? 1.604 6.209 17.233 1.00 94.31 95 GLU A CA 1
ATOM 742 C C . GLU A 1 95 ? 0.995 5.961 15.844 1.00 94.31 95 GLU A C 1
ATOM 744 O O . GLU A 1 95 ? 1.646 5.381 14.975 1.00 94.31 95 GLU A O 1
ATOM 749 N N . ALA A 1 96 ? -0.207 6.494 15.587 1.00 93.75 96 ALA A N 1
ATOM 750 C CA . ALA A 1 96 ? -0.856 6.399 14.278 1.00 93.75 96 ALA A CA 1
ATOM 751 C C . ALA A 1 96 ? -0.001 7.020 13.164 1.00 93.75 96 ALA A C 1
ATOM 753 O O . ALA A 1 96 ? 0.155 6.429 12.096 1.00 93.75 96 ALA A O 1
ATOM 754 N N . LYS A 1 97 ? 0.567 8.207 13.413 1.00 93.56 97 LYS A N 1
ATOM 755 C CA . LYS A 1 97 ? 1.449 8.883 12.456 1.00 93.56 97 LYS A CA 1
ATOM 756 C C . LYS A 1 97 ? 2.721 8.095 12.206 1.00 93.56 97 LYS A C 1
ATOM 758 O O . LYS A 1 97 ? 3.091 7.932 11.051 1.00 93.56 97 LYS A O 1
ATOM 763 N N . GLN A 1 98 ? 3.376 7.607 13.259 1.00 95.50 98 GLN A N 1
ATOM 764 C CA . GLN A 1 98 ? 4.600 6.826 13.122 1.00 95.50 98 GLN A CA 1
ATOM 765 C C . GLN A 1 98 ? 4.355 5.581 12.265 1.00 95.50 98 GLN A C 1
ATOM 767 O O . GLN A 1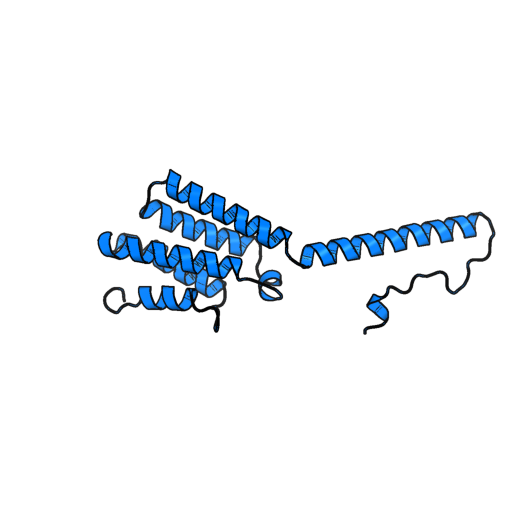 98 ? 5.092 5.339 11.314 1.00 95.50 98 GLN A O 1
ATOM 772 N N . LEU A 1 99 ? 3.276 4.849 12.545 1.00 94.75 99 LEU A N 1
ATOM 773 C CA . LEU A 1 99 ? 2.904 3.647 11.804 1.00 94.75 99 LEU A CA 1
ATOM 774 C C . LEU A 1 99 ? 2.601 3.952 10.326 1.00 94.75 99 LEU A C 1
ATOM 776 O O . LEU A 1 99 ? 3.032 3.223 9.432 1.00 94.75 99 LEU A O 1
ATOM 780 N N . VAL A 1 100 ? 1.902 5.056 10.051 1.00 95.00 100 VAL A N 1
ATOM 781 C CA . VAL A 1 100 ? 1.605 5.501 8.681 1.00 95.00 100 VAL A CA 1
ATOM 782 C C . VAL A 1 100 ? 2.855 5.989 7.947 1.00 95.00 100 VAL A C 1
ATOM 784 O O . VAL A 1 100 ? 3.000 5.706 6.761 1.00 95.00 100 VAL A O 1
ATOM 787 N N . GLU A 1 101 ? 3.768 6.690 8.618 1.00 94.88 101 GLU A N 1
ATOM 788 C CA . GLU A 1 101 ? 5.038 7.128 8.030 1.00 94.88 101 GLU A CA 1
ATOM 789 C C . GLU A 1 101 ? 5.945 5.941 7.694 1.00 94.88 101 GLU A C 1
ATOM 791 O O . GLU A 1 101 ? 6.462 5.869 6.579 1.00 94.88 101 GLU A O 1
ATOM 796 N N . THR A 1 102 ? 6.064 4.954 8.590 1.00 95.69 102 THR A N 1
ATOM 797 C CA . THR A 1 102 ? 6.762 3.693 8.289 1.00 95.69 102 THR A CA 1
ATOM 798 C C . THR A 1 102 ? 6.175 3.033 7.045 1.00 95.69 102 THR A C 1
ATOM 800 O O . THR A 1 102 ? 6.900 2.696 6.112 1.00 95.69 102 THR A O 1
ATOM 803 N N . PHE A 1 103 ? 4.849 2.956 6.962 1.00 95.19 103 PHE A N 1
ATOM 804 C CA . PHE A 1 103 ? 4.186 2.388 5.798 1.00 95.19 103 PHE A CA 1
ATOM 805 C C . PHE A 1 103 ? 4.399 3.200 4.506 1.00 95.19 103 PHE A C 1
ATOM 807 O O . PHE A 1 103 ? 4.580 2.633 3.428 1.00 95.19 103 PHE A O 1
ATOM 814 N N . ARG A 1 104 ? 4.419 4.538 4.578 1.00 94.25 104 ARG A N 1
ATOM 815 C CA . ARG A 1 104 ? 4.739 5.401 3.424 1.00 94.25 104 ARG A CA 1
ATOM 816 C C . ARG A 1 104 ? 6.152 5.152 2.902 1.00 94.25 104 ARG A C 1
ATOM 818 O O . ARG A 1 104 ? 6.363 5.201 1.685 1.00 94.25 104 ARG A O 1
ATOM 825 N N . LEU A 1 105 ? 7.104 4.881 3.793 1.00 94.50 105 LEU A N 1
ATOM 826 C CA . LEU A 1 105 ? 8.463 4.498 3.413 1.00 94.50 105 LEU A CA 1
ATOM 827 C C . LEU A 1 105 ? 8.473 3.145 2.696 1.00 94.50 105 LEU A C 1
ATOM 829 O O . LEU A 1 105 ? 9.072 3.048 1.625 1.00 94.50 105 LEU A O 1
ATOM 833 N N . ASP A 1 106 ? 7.739 2.152 3.202 1.00 93.12 106 ASP A N 1
ATOM 834 C CA . ASP A 1 106 ? 7.617 0.838 2.555 1.00 93.12 106 ASP A CA 1
ATOM 835 C C . ASP A 1 106 ? 7.007 0.942 1.152 1.00 93.12 106 ASP A C 1
ATOM 837 O O . ASP A 1 106 ? 7.523 0.364 0.193 1.00 93.12 106 ASP A O 1
ATOM 841 N N . VAL A 1 107 ? 5.950 1.747 0.997 1.00 91.12 107 VAL A N 1
ATOM 842 C CA . VAL A 1 107 ? 5.344 2.039 -0.311 1.00 91.12 107 VAL A CA 1
ATOM 843 C C . VAL A 1 107 ? 6.349 2.721 -1.236 1.00 91.12 107 VAL A C 1
ATOM 845 O O . VAL A 1 107 ? 6.461 2.358 -2.406 1.00 91.12 107 VAL A O 1
ATOM 848 N N . SER A 1 108 ? 7.099 3.701 -0.733 1.00 89.88 108 SER A N 1
ATOM 849 C CA . SER A 1 108 ? 8.101 4.416 -1.532 1.00 89.88 108 SER A CA 1
ATOM 850 C C . SER A 1 108 ? 9.213 3.477 -2.000 1.00 89.88 108 SER A C 1
ATOM 852 O O . SER A 1 108 ? 9.614 3.527 -3.162 1.00 89.88 108 SER A O 1
ATOM 854 N N . LEU A 1 109 ? 9.660 2.573 -1.128 1.00 89.50 109 LEU A N 1
ATOM 855 C CA . LEU A 1 109 ? 10.646 1.545 -1.440 1.00 89.50 109 LEU A CA 1
ATOM 856 C C . LEU A 1 109 ? 10.104 0.521 -2.446 1.00 89.50 109 LEU A C 1
ATOM 858 O O . LEU A 1 109 ? 10.815 0.152 -3.379 1.00 89.50 109 LEU A O 1
ATOM 862 N N . MET A 1 110 ? 8.839 0.111 -2.319 1.00 88.19 110 MET A N 1
ATOM 863 C CA . MET A 1 110 ? 8.158 -0.730 -3.310 1.00 88.19 110 MET A CA 1
ATOM 864 C C . MET A 1 110 ? 8.114 -0.049 -4.686 1.00 88.19 110 MET A C 1
ATOM 866 O O . MET A 1 110 ? 8.423 -0.682 -5.693 1.00 88.19 110 MET A O 1
ATOM 870 N N . MET A 1 111 ? 7.771 1.243 -4.744 1.00 83.56 111 MET A N 1
ATOM 871 C CA . MET A 1 111 ? 7.760 2.001 -6.001 1.00 83.56 111 MET A CA 1
ATOM 872 C C . MET A 1 111 ? 9.166 2.151 -6.595 1.00 83.56 111 MET A C 1
ATOM 874 O O . MET A 1 111 ? 9.321 2.038 -7.811 1.00 83.56 111 MET A O 1
ATOM 878 N N . LEU A 1 112 ? 10.184 2.362 -5.754 1.00 83.38 112 LEU A N 1
ATOM 879 C CA . LEU A 1 112 ? 11.584 2.456 -6.178 1.00 83.38 112 LEU A CA 1
ATOM 880 C C . LEU A 1 112 ? 12.090 1.138 -6.784 1.00 83.38 112 LEU A C 1
ATOM 882 O O . LEU A 1 112 ? 12.820 1.147 -7.768 1.00 83.38 112 LEU A O 1
ATOM 886 N N . ARG A 1 113 ? 11.670 0.005 -6.214 1.00 80.56 113 ARG A N 1
ATOM 887 C CA . ARG A 1 113 ? 11.997 -1.345 -6.698 1.00 80.56 113 ARG A CA 1
ATOM 888 C C . ARG A 1 113 ? 11.112 -1.812 -7.854 1.00 80.56 113 ARG A C 1
ATOM 890 O O . ARG A 1 113 ? 11.182 -2.973 -8.241 1.00 80.56 113 ARG A O 1
ATOM 897 N N . SER A 1 114 ? 10.232 -0.958 -8.375 1.00 77.62 114 SER A N 1
ATOM 898 C CA . SER A 1 114 ? 9.353 -1.364 -9.465 1.00 77.62 114 SER A CA 1
ATOM 899 C C . SER A 1 114 ? 10.120 -1.446 -10.787 1.00 77.62 114 SER A C 1
ATOM 901 O O . SER A 1 114 ? 10.840 -0.522 -11.164 1.00 77.62 114 SER A O 1
ATOM 903 N N . GLU A 1 115 ? 9.871 -2.513 -11.548 1.00 74.62 115 GLU A N 1
ATOM 904 C CA . GLU A 1 115 ? 10.423 -2.749 -12.896 1.00 74.62 115 GLU A CA 1
ATOM 905 C C . GLU A 1 115 ? 10.162 -1.586 -13.876 1.00 74.62 115 GLU A C 1
ATOM 907 O O . GLU A 1 115 ? 10.790 -1.469 -14.926 1.00 74.62 115 GLU A O 1
ATOM 912 N N . GLN A 1 116 ? 9.216 -0.695 -13.561 1.00 71.00 116 GLN A N 1
ATOM 913 C CA . GLN A 1 116 ? 8.945 0.494 -14.365 1.00 71.00 116 GLN A CA 1
ATOM 914 C C . GLN A 1 116 ? 10.122 1.474 -14.374 1.00 71.00 116 GLN A C 1
ATOM 916 O O . GLN A 1 116 ? 10.357 2.116 -15.399 1.00 71.00 116 GLN A O 1
ATOM 921 N N . LEU A 1 117 ? 10.848 1.610 -13.259 1.00 71.31 117 LEU A N 1
ATOM 922 C CA . LEU A 1 117 ? 12.031 2.470 -13.199 1.00 71.31 117 LEU A CA 1
ATOM 923 C C . LEU A 1 117 ? 13.177 1.880 -14.016 1.00 71.31 117 LEU A C 1
ATOM 925 O O . LEU A 1 117 ? 13.816 2.616 -14.760 1.00 71.31 117 LEU A O 1
ATOM 929 N N . GLU A 1 118 ? 13.365 0.564 -13.962 1.00 76.44 118 GLU A N 1
ATOM 930 C CA . GLU A 1 118 ? 14.360 -0.139 -14.777 1.00 76.44 118 GLU A CA 1
ATOM 931 C C . GLU A 1 118 ? 14.071 0.022 -16.272 1.00 76.44 118 GLU A C 1
ATOM 933 O O . GLU A 1 118 ? 14.954 0.421 -17.028 1.00 76.44 118 GLU A O 1
ATOM 938 N N . LYS A 1 119 ? 12.812 -0.155 -16.698 1.00 78.88 119 LYS A N 1
ATOM 939 C CA . LYS A 1 119 ? 12.412 0.067 -18.100 1.00 78.88 119 LYS A CA 1
ATOM 940 C C . LYS A 1 119 ? 12.625 1.509 -18.557 1.00 78.88 119 LYS A C 1
ATOM 942 O O . LYS A 1 119 ? 13.050 1.739 -19.685 1.00 78.88 119 LYS A O 1
ATOM 947 N N . ARG A 1 120 ? 12.339 2.492 -17.696 1.00 80.62 120 ARG A N 1
ATOM 948 C CA . ARG A 1 120 ? 12.577 3.912 -18.009 1.00 80.62 120 ARG A CA 1
ATOM 949 C C . ARG A 1 120 ? 14.065 4.243 -18.091 1.00 80.62 120 ARG A C 1
ATOM 951 O O . ARG A 1 120 ? 14.449 5.026 -18.952 1.00 80.62 120 ARG A O 1
ATOM 958 N N . LEU A 1 121 ? 14.884 3.660 -17.218 1.00 81.44 121 LEU A N 1
ATOM 959 C CA . LEU A 1 121 ? 16.339 3.811 -17.258 1.00 81.44 121 LEU A CA 1
ATOM 960 C C . LEU A 1 121 ? 16.929 3.177 -18.520 1.00 81.44 121 LEU A C 1
ATOM 962 O O . LEU A 1 121 ? 17.736 3.824 -19.181 1.00 81.44 121 LEU A O 1
ATOM 966 N N . GLY A 1 122 ? 16.471 1.977 -18.889 1.00 82.88 122 GLY A N 1
ATOM 967 C CA . GLY A 1 122 ? 16.837 1.327 -20.150 1.00 82.88 122 GLY A CA 1
ATOM 968 C C . GLY A 1 122 ? 16.496 2.202 -21.355 1.00 82.88 122 GLY A C 1
ATOM 969 O O . GLY A 1 122 ? 17.381 2.564 -22.120 1.00 82.88 122 GLY A O 1
ATOM 970 N N . GLY A 1 123 ? 15.252 2.686 -21.441 1.00 85.31 123 GLY A N 1
ATOM 971 C CA . GLY A 1 123 ? 14.844 3.571 -22.535 1.00 85.31 123 GLY A CA 1
ATOM 972 C C . GLY A 1 123 ? 15.641 4.882 -22.613 1.00 85.31 123 GLY A C 1
ATOM 973 O O . GLY A 1 123 ? 15.910 5.373 -23.705 1.00 85.31 123 GLY A O 1
ATOM 974 N N . LEU A 1 124 ? 16.063 5.459 -21.480 1.00 88.38 124 LEU A N 1
ATOM 975 C CA . LEU A 1 124 ? 16.943 6.637 -21.480 1.00 88.38 124 LEU A CA 1
ATOM 976 C C . LEU A 1 124 ? 18.360 6.312 -21.966 1.00 88.38 124 LEU A C 1
ATOM 978 O O . LEU A 1 124 ? 18.961 7.137 -22.655 1.00 88.38 124 LEU A O 1
ATOM 982 N N . ALA A 1 125 ? 18.889 5.137 -21.620 1.00 88.56 125 ALA A N 1
ATOM 983 C CA . ALA A 1 125 ? 20.171 4.669 -22.134 1.00 88.56 125 ALA A CA 1
ATOM 984 C C . ALA A 1 125 ? 20.111 4.461 -23.657 1.00 88.56 125 ALA A C 1
ATOM 986 O O . ALA A 1 125 ? 21.007 4.924 -24.362 1.00 88.56 125 ALA A O 1
ATOM 987 N N . ASP A 1 126 ? 19.019 3.882 -24.163 1.00 85.69 126 ASP A N 1
ATOM 988 C CA . ASP A 1 126 ? 18.792 3.685 -25.600 1.00 85.69 126 ASP A CA 1
ATOM 989 C C . ASP A 1 126 ? 18.709 5.020 -26.351 1.00 85.69 126 ASP A C 1
ATOM 991 O O . ASP A 1 126 ? 19.349 5.206 -27.388 1.00 85.69 126 ASP A O 1
ATOM 995 N N . ILE A 1 127 ? 17.961 5.989 -25.807 1.00 87.00 127 ILE A N 1
ATOM 996 C CA . ILE A 1 127 ? 17.866 7.339 -26.383 1.00 87.00 127 ILE A CA 1
ATOM 997 C C . ILE A 1 127 ? 19.242 8.003 -26.408 1.00 87.00 127 ILE A C 1
ATOM 999 O O . ILE A 1 127 ? 19.617 8.602 -27.414 1.00 87.00 127 ILE A O 1
ATOM 1003 N N . ARG A 1 128 ? 20.006 7.895 -25.318 1.00 89.38 128 ARG A N 1
ATOM 1004 C CA . ARG A 1 128 ? 21.354 8.460 -25.247 1.00 89.38 128 ARG A CA 1
ATOM 1005 C C . ARG A 1 128 ? 22.266 7.855 -26.315 1.00 89.38 128 ARG A C 1
ATOM 1007 O O . ARG A 1 128 ? 22.934 8.611 -27.015 1.00 89.38 128 ARG A O 1
ATOM 1014 N N . LEU A 1 129 ? 22.251 6.532 -26.479 1.00 87.94 129 LEU A N 1
ATOM 1015 C CA . LEU A 1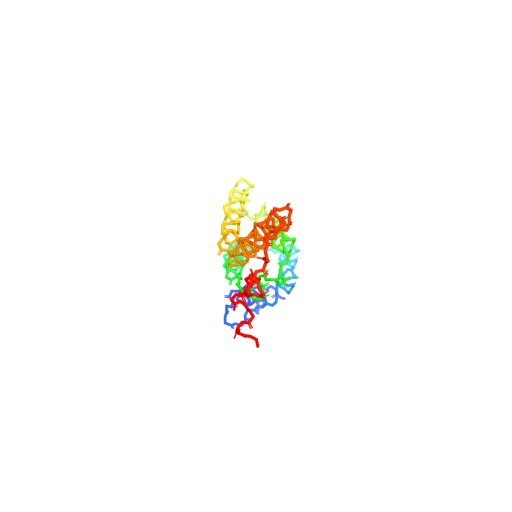 129 ? 23.019 5.844 -27.518 1.00 87.94 129 LEU A CA 1
ATOM 1016 C C . LEU A 1 129 ? 22.620 6.326 -28.922 1.00 87.94 129 LEU A C 1
ATOM 1018 O O . LEU A 1 129 ? 23.482 6.584 -29.764 1.00 87.94 129 LEU A O 1
ATOM 1022 N N . ALA A 1 130 ? 21.318 6.489 -29.172 1.00 83.88 130 ALA A N 1
ATOM 1023 C CA . ALA A 1 130 ? 20.812 6.985 -30.449 1.00 83.88 130 ALA A CA 1
ATOM 1024 C C . ALA A 1 130 ? 21.282 8.422 -30.742 1.00 83.88 130 ALA A C 1
ATOM 1026 O O . ALA A 1 130 ? 21.667 8.717 -31.874 1.00 83.88 130 ALA A O 1
ATOM 1027 N N . VAL A 1 131 ? 21.304 9.297 -29.729 1.00 88.06 131 VAL A N 1
ATOM 1028 C CA . VAL A 1 131 ? 21.818 10.673 -29.850 1.00 88.06 131 VAL A CA 1
ATOM 1029 C C . VAL A 1 131 ? 23.325 10.682 -30.117 1.00 88.06 131 VAL A C 1
ATOM 1031 O O . VAL A 1 131 ? 23.758 11.320 -31.071 1.00 88.06 131 VAL A O 1
ATOM 1034 N N . GLU A 1 132 ? 24.116 9.927 -29.348 1.00 87.62 132 GLU A N 1
ATOM 1035 C CA . GLU A 1 132 ? 25.573 9.819 -29.549 1.00 87.62 132 GLU A CA 1
ATOM 1036 C C . GLU A 1 132 ? 25.910 9.286 -30.957 1.00 87.62 132 GLU A C 1
ATOM 1038 O O . GLU A 1 132 ? 26.824 9.775 -31.629 1.00 87.62 132 GLU A O 1
ATOM 1043 N N . THR A 1 133 ? 25.124 8.323 -31.447 1.00 83.19 133 THR A N 1
ATOM 1044 C CA . THR A 1 133 ? 25.257 7.800 -32.814 1.00 83.19 133 THR A CA 1
ATOM 1045 C C . THR A 1 133 ? 24.930 8.872 -33.854 1.00 83.19 133 THR A C 1
ATOM 1047 O O . THR A 1 133 ? 25.698 9.063 -34.796 1.00 83.19 133 THR A O 1
ATOM 1050 N N . ALA A 1 134 ? 23.820 9.596 -33.688 1.00 82.69 134 ALA A N 1
ATOM 1051 C CA . ALA A 1 134 ? 23.410 10.653 -34.610 1.00 82.69 134 ALA A CA 1
ATOM 1052 C C . ALA A 1 134 ? 24.442 11.793 -34.683 1.00 82.69 134 ALA A C 1
ATOM 1054 O O . ALA A 1 134 ? 24.749 12.279 -35.774 1.00 82.69 134 ALA A O 1
ATOM 1055 N N . ASP A 1 135 ? 25.029 12.177 -33.547 1.00 84.81 135 ASP A N 1
ATOM 1056 C CA . ASP A 1 135 ? 26.104 13.171 -33.498 1.00 84.81 135 ASP A CA 1
ATOM 1057 C C . ASP A 1 135 ? 27.375 12.671 -34.200 1.00 84.81 135 ASP A C 1
ATOM 1059 O O . ASP A 1 135 ? 28.032 13.431 -34.916 1.00 84.81 135 ASP A O 1
ATOM 1063 N N . THR A 1 136 ? 27.688 11.378 -34.072 1.00 82.94 136 THR A N 1
ATOM 1064 C CA . THR A 1 136 ? 28.812 10.752 -34.785 1.00 82.94 136 THR A CA 1
ATOM 1065 C C . THR A 1 136 ? 28.601 10.780 -36.301 1.00 82.94 136 THR A C 1
ATOM 1067 O O . THR A 1 136 ? 29.515 11.170 -37.031 1.00 82.94 136 THR A O 1
ATOM 1070 N N . ILE A 1 137 ? 27.397 10.438 -36.781 1.00 79.81 137 ILE A N 1
ATOM 1071 C CA . ILE A 1 137 ? 27.029 10.532 -38.206 1.00 79.81 137 ILE A CA 1
ATOM 1072 C C . ILE A 1 137 ? 27.218 11.967 -38.701 1.00 79.81 137 ILE A C 1
ATOM 1074 O O . ILE A 1 137 ? 27.924 12.195 -39.682 1.00 79.81 137 ILE A O 1
ATOM 1078 N N . ARG A 1 138 ? 26.651 12.943 -37.983 1.00 77.88 138 ARG A N 1
ATOM 1079 C CA . ARG A 1 138 ? 26.763 14.364 -38.335 1.00 77.88 138 ARG A CA 1
ATOM 1080 C C . ARG A 1 138 ? 28.225 14.822 -38.394 1.00 77.88 138 ARG A C 1
ATOM 1082 O O . ARG A 1 138 ? 28.598 15.578 -39.288 1.00 77.88 138 ARG A O 1
ATOM 1089 N N . GLY A 1 139 ? 29.069 14.352 -37.474 1.00 79.25 139 GLY A N 1
ATOM 1090 C CA . GLY A 1 139 ? 30.511 14.612 -37.498 1.00 79.25 139 GLY A CA 1
ATOM 1091 C C . GLY A 1 139 ? 31.220 14.018 -38.722 1.00 79.25 139 GLY A C 1
ATOM 1092 O O . GLY A 1 139 ? 32.098 14.667 -39.291 1.00 79.25 139 GLY A O 1
ATOM 1093 N N . MET A 1 140 ? 30.829 12.816 -39.162 1.00 77.56 140 MET A N 1
ATOM 1094 C CA . MET A 1 140 ? 31.370 12.184 -40.374 1.00 77.56 140 MET A CA 1
ATOM 1095 C C . MET A 1 140 ? 30.949 12.919 -41.653 1.00 77.56 140 MET A C 1
ATOM 1097 O O . MET A 1 140 ? 31.798 13.154 -42.515 1.00 77.56 140 MET A O 1
ATOM 1101 N N . GLU A 1 141 ? 29.684 13.340 -41.744 1.00 75.38 141 GLU A N 1
ATOM 1102 C CA . GLU A 1 141 ? 29.160 14.121 -42.875 1.00 75.38 141 GLU A CA 1
ATOM 1103 C C . GLU A 1 141 ? 29.879 15.469 -43.016 1.00 75.38 141 GLU A C 1
ATOM 1105 O O . GLU A 1 141 ? 30.328 15.827 -44.105 1.00 75.38 141 GLU A O 1
ATOM 1110 N N . LEU A 1 142 ? 30.069 16.191 -41.904 1.00 74.94 142 LEU A N 1
ATOM 1111 C CA . LEU A 1 142 ? 30.807 17.462 -41.886 1.00 74.94 142 LEU A CA 1
ATOM 1112 C C . LEU A 1 142 ? 32.284 17.296 -42.276 1.00 74.94 142 LEU A C 1
ATOM 1114 O O . LEU A 1 142 ? 32.888 18.221 -42.817 1.00 74.94 142 LEU A O 1
ATOM 1118 N N . ALA A 1 143 ? 32.865 16.121 -42.024 1.00 76.88 143 ALA A N 1
ATOM 1119 C CA . ALA A 1 143 ? 34.229 15.774 -42.413 1.00 76.88 143 ALA A CA 1
ATOM 1120 C C . ALA A 1 143 ? 34.342 15.216 -43.849 1.00 76.88 143 ALA A C 1
ATOM 1122 O O . ALA A 1 143 ? 35.440 14.828 -44.253 1.00 76.88 143 ALA A O 1
ATOM 1123 N N . GLY A 1 144 ? 33.237 15.146 -44.606 1.00 75.00 144 GLY A N 1
ATOM 1124 C CA . GLY A 1 144 ? 33.206 14.633 -45.980 1.00 75.00 144 GLY A CA 1
ATOM 1125 C C . GLY A 1 144 ? 33.455 13.126 -46.102 1.00 75.00 144 GLY A C 1
ATOM 1126 O O . GLY A 1 144 ? 33.908 12.667 -47.150 1.00 75.00 144 GLY A O 1
ATOM 1127 N N . ARG A 1 145 ? 33.218 12.353 -45.032 1.00 71.12 145 ARG A N 1
ATOM 1128 C CA . ARG A 1 145 ? 33.378 10.889 -45.024 1.00 71.12 145 ARG A CA 1
ATOM 1129 C C . ARG A 1 145 ? 32.051 10.206 -45.358 1.00 71.12 145 ARG A C 1
ATOM 1131 O O . ARG A 1 145 ? 31.001 10.653 -44.909 1.00 71.12 145 ARG A O 1
ATOM 1138 N N . GLU A 1 146 ? 32.098 9.107 -46.109 1.00 70.81 146 GLU A N 1
ATOM 1139 C CA . GLU A 1 146 ? 30.905 8.302 -46.397 1.00 70.81 146 GLU A CA 1
ATOM 1140 C C . GLU A 1 146 ? 30.360 7.649 -45.120 1.00 70.81 146 GLU A C 1
ATOM 1142 O O . GLU A 1 146 ? 31.095 7.000 -44.371 1.00 70.81 146 GLU A O 1
ATOM 1147 N N . VAL A 1 147 ? 29.056 7.809 -44.882 1.00 65.81 147 VAL A N 1
ATOM 1148 C CA . VAL A 1 147 ? 28.339 7.169 -43.775 1.00 65.81 147 VAL A CA 1
ATOM 1149 C C . VAL A 1 147 ? 27.916 5.763 -44.220 1.00 65.81 147 VAL A C 1
ATOM 1151 O O . VAL A 1 147 ? 27.179 5.636 -45.201 1.00 65.81 147 VAL A O 1
ATOM 1154 N N . PRO A 1 148 ? 28.333 4.686 -43.530 1.00 64.94 148 PRO A N 1
ATOM 1155 C CA . PRO A 1 148 ? 27.925 3.332 -43.890 1.00 64.94 148 PRO A CA 1
ATOM 1156 C C . PRO A 1 148 ? 26.404 3.146 -43.764 1.00 64.94 148 PRO A C 1
ATOM 1158 O O . PRO A 1 148 ? 25.812 3.492 -42.745 1.00 64.94 148 PRO A O 1
ATOM 1161 N N . ALA A 1 149 ? 25.762 2.506 -44.747 1.00 59.88 149 ALA A N 1
ATOM 1162 C CA . ALA A 1 149 ? 24.308 2.275 -44.754 1.00 59.88 149 ALA A CA 1
ATOM 1163 C C . ALA A 1 149 ? 23.780 1.446 -43.555 1.00 59.88 149 ALA A C 1
ATOM 1165 O O . ALA A 1 149 ? 22.584 1.455 -43.271 1.00 59.88 149 ALA A O 1
ATOM 1166 N N . ALA A 1 150 ? 24.662 0.744 -42.836 1.00 60.50 150 ALA A N 1
ATOM 1167 C CA . ALA A 1 150 ? 24.350 -0.073 -41.661 1.00 60.50 150 ALA A CA 1
ATOM 1168 C C . ALA A 1 150 ? 24.612 0.633 -40.312 1.00 60.50 150 ALA A C 1
ATOM 1170 O O . ALA A 1 150 ? 24.606 -0.025 -39.276 1.00 60.50 150 ALA A O 1
ATOM 1171 N N . PHE A 1 151 ? 24.874 1.945 -40.304 1.00 60.25 151 PHE A N 1
ATOM 1172 C CA . PHE A 1 151 ? 25.321 2.665 -39.102 1.00 60.25 151 PHE A CA 1
ATOM 1173 C C . PHE A 1 151 ? 24.207 2.950 -38.078 1.00 60.25 151 PHE A C 1
ATOM 1175 O O . PHE A 1 151 ? 24.490 3.313 -36.940 1.00 60.25 151 PHE A O 1
ATOM 1182 N N . TRP A 1 152 ? 22.937 2.768 -38.444 1.00 58.97 152 TRP A N 1
ATOM 1183 C CA . TRP A 1 152 ? 21.838 2.903 -37.491 1.00 58.97 152 TRP A CA 1
ATOM 1184 C C . TRP A 1 152 ? 21.785 1.685 -36.560 1.00 58.97 152 TRP A C 1
ATOM 1186 O O . TRP A 1 152 ? 21.575 0.570 -37.054 1.00 58.97 15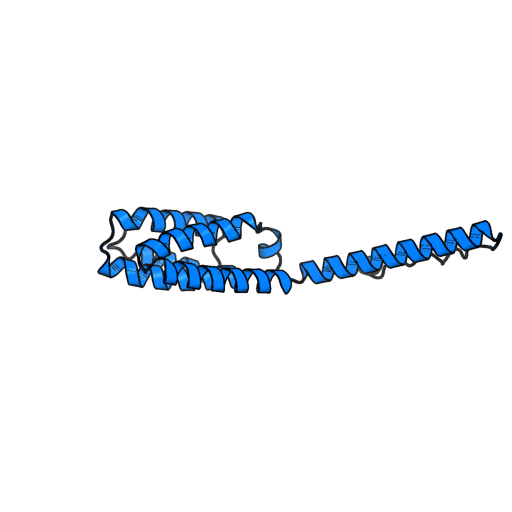2 TRP A O 1
ATOM 1196 N N . PRO A 1 153 ? 21.927 1.855 -35.231 1.00 54.56 153 PRO A N 1
ATOM 1197 C CA . PRO A 1 153 ? 21.707 0.769 -34.295 1.00 54.56 153 PRO A CA 1
ATOM 1198 C C . PRO A 1 153 ? 20.261 0.310 -34.454 1.00 54.56 153 PRO A C 1
ATOM 1200 O O . PRO A 1 153 ? 19.323 1.094 -34.310 1.00 54.56 153 PRO A O 1
ATOM 1203 N N . ARG A 1 154 ? 20.075 -0.967 -34.788 1.00 57.81 154 ARG A N 1
ATOM 1204 C CA . ARG A 1 154 ? 18.766 -1.599 -34.660 1.00 57.81 154 ARG A CA 1
ATOM 1205 C C . ARG A 1 154 ? 18.565 -1.814 -33.164 1.00 57.81 154 ARG A C 1
ATOM 1207 O O . ARG A 1 154 ? 19.324 -2.603 -32.605 1.00 57.81 154 ARG A O 1
ATOM 1214 N N . PRO A 1 155 ? 17.631 -1.114 -32.500 1.00 52.75 155 PRO A N 1
ATOM 1215 C CA . PRO A 1 155 ? 17.359 -1.400 -31.100 1.00 52.75 155 PRO A CA 1
ATOM 1216 C C . PRO A 1 155 ? 16.995 -2.883 -30.986 1.00 52.75 155 PRO A C 1
ATOM 1218 O O . PRO A 1 155 ? 16.193 -3.376 -31.783 1.00 52.75 155 PRO A O 1
ATOM 1221 N N . GLU A 1 156 ? 17.589 -3.598 -30.028 1.00 52.50 156 GLU A N 1
ATOM 1222 C CA . GLU A 1 156 ? 17.341 -5.036 -29.806 1.00 52.50 156 GLU A CA 1
ATOM 1223 C C . GLU A 1 156 ? 15.837 -5.333 -29.660 1.00 52.50 156 GLU A C 1
ATOM 1225 O O . GLU A 1 156 ? 15.351 -6.371 -30.099 1.00 52.50 156 GLU A O 1
ATOM 1230 N N . VAL A 1 157 ? 15.070 -4.345 -29.190 1.00 51.50 157 VAL A N 1
ATOM 1231 C CA . VAL A 1 157 ? 13.607 -4.372 -29.061 1.00 51.50 157 VAL A CA 1
ATOM 1232 C C . VAL A 1 157 ? 12.869 -4.579 -30.395 1.00 51.50 157 VAL A C 1
ATOM 1234 O O . VAL A 1 157 ? 11.721 -4.995 -30.373 1.00 51.50 157 VAL A O 1
ATOM 1237 N N . MET A 1 158 ? 13.477 -4.334 -31.562 1.00 42.53 158 MET A N 1
ATOM 1238 C CA . MET A 1 158 ? 12.849 -4.616 -32.867 1.00 42.53 158 MET A CA 1
ATOM 1239 C C . MET A 1 158 ? 13.067 -6.050 -33.378 1.00 42.53 158 MET A C 1
ATOM 1241 O O . MET A 1 158 ? 12.541 -6.382 -34.437 1.00 42.53 158 MET A O 1
ATOM 1245 N N . GLN A 1 159 ? 13.833 -6.898 -32.681 1.00 45.88 159 GLN A N 1
ATOM 1246 C CA . GLN A 1 159 ? 13.975 -8.312 -33.069 1.00 45.88 159 GLN A CA 1
ATOM 1247 C C . GLN A 1 159 ? 12.906 -9.229 -32.455 1.00 45.88 159 GLN A C 1
ATOM 1249 O O . GLN A 1 159 ? 12.763 -10.362 -32.905 1.00 45.88 159 GLN A O 1
ATOM 1254 N N . GLU A 1 160 ? 12.140 -8.750 -31.470 1.00 42.84 160 GLU A N 1
ATOM 1255 C CA . GLU A 1 160 ? 11.126 -9.545 -30.757 1.00 42.84 160 GLU A CA 1
ATOM 1256 C C . GLU A 1 160 ? 9.664 -9.136 -31.050 1.00 42.84 160 GLU A C 1
ATOM 1258 O O . GLU A 1 160 ? 8.764 -9.536 -30.311 1.00 42.84 160 GLU A O 1
ATOM 1263 N N . TRP A 1 161 ? 9.400 -8.372 -32.121 1.00 40.41 161 TRP A N 1
ATOM 1264 C CA . TRP A 1 161 ? 8.037 -8.069 -32.602 1.00 40.41 161 TRP A CA 1
ATOM 1265 C C . TRP A 1 161 ? 7.737 -8.733 -33.943 1.00 40.41 161 TRP A C 1
ATOM 1267 O O . TRP A 1 161 ? 8.604 -8.662 -34.843 1.00 40.41 161 TRP A O 1
#

Foldseek 3Di:
DVVVCPLVVLLVQLLDPVDHDQLVVLLVNLVCLLVCLVPDDLVVNLVSLVSSVVSLLVSLLSQADPSVVVDDPVSVVSSLVSNLSNDVSNDPNVVSVVVSVVSVVSNVVSVVPHCVVVVVVVVVVVVVVQVVLVVVQVVCVVVVHDDDPPSHDPPPVVVPD

Organism: NCBI:txid1486930